Protein AF-A0A378I6Y6-F1 (afdb_monomer_lite)

pLDDT: mean 86.84, std 7.95, range [58.47, 95.5]

InterPro domains:
  IPR010432 RDD [PF06271] (2-73)

Radius of gyration: 14.94 Å; chains: 1; bounding box: 33×22×36 Å

Structure (mmCIF, N/CA/C/O backbone):
data_AF-A0A378I6Y6-F1
#
_entry.id   AF-A0A378I6Y6-F1
#
loop_
_atom_site.group_PDB
_atom_site.id
_atom_site.type_symbol
_atom_site.label_atom_id
_atom_site.label_alt_id
_atom_site.label_comp_id
_atom_site.label_asym_id
_atom_site.label_entity_id
_atom_site.label_seq_id
_atom_site.pdbx_PDB_ins_code
_atom_site.Cartn_x
_atom_site.Cartn_y
_atom_site.Cartn_z
_atom_site.occupancy
_atom_site.B_iso_or_equiv
_atom_site.auth_seq_id
_atom_site.auth_comp_id
_atom_site.auth_asym_id
_atom_site.auth_atom_id
_atom_site.pdbx_PDB_model_num
ATOM 1 N N . MET A 1 1 ? -9.260 9.941 21.567 1.00 69.44 1 MET A N 1
ATOM 2 C CA . MET A 1 1 ? -9.846 9.214 20.414 1.00 69.44 1 MET A CA 1
ATOM 3 C C . MET A 1 1 ? -8.976 9.292 19.161 1.00 69.44 1 MET A C 1
ATOM 5 O O . MET A 1 1 ? -8.630 8.244 18.640 1.00 69.44 1 MET A O 1
ATOM 9 N N . TRP A 1 2 ? -8.544 10.481 18.728 1.00 77.88 2 TRP A N 1
ATOM 10 C CA . TRP A 1 2 ? -7.831 10.684 17.455 1.00 77.88 2 TRP A CA 1
ATOM 11 C C . TRP A 1 2 ? -6.494 9.931 17.336 1.00 77.88 2 TRP A C 1
ATOM 13 O O . TRP A 1 2 ? -6.191 9.387 16.281 1.00 77.88 2 TRP A O 1
ATOM 23 N N . ILE A 1 3 ? -5.740 9.806 18.435 1.00 82.69 3 ILE A N 1
ATOM 24 C CA . ILE A 1 3 ? -4.447 9.094 18.468 1.00 82.69 3 ILE A CA 1
ATOM 25 C C . ILE A 1 3 ? -4.593 7.625 18.038 1.00 82.69 3 ILE A C 1
ATOM 27 O O . ILE A 1 3 ? -3.758 7.118 17.299 1.00 82.69 3 ILE A O 1
ATOM 31 N N . ARG A 1 4 ? -5.673 6.945 18.451 1.00 82.00 4 ARG A N 1
ATOM 32 C CA . ARG A 1 4 ? -5.916 5.541 18.081 1.00 82.00 4 ARG A CA 1
ATOM 33 C C . ARG A 1 4 ? -6.242 5.416 16.592 1.00 82.00 4 ARG A C 1
ATOM 35 O O . ARG A 1 4 ? -5.752 4.492 15.958 1.00 82.00 4 ARG A O 1
ATOM 42 N N . CYS A 1 5 ? -7.004 6.355 16.027 1.00 81.25 5 CYS A N 1
ATOM 43 C CA . CYS A 1 5 ? -7.302 6.372 14.592 1.00 81.25 5 CYS A CA 1
ATOM 44 C C . CYS A 1 5 ? -6.042 6.612 13.752 1.00 81.25 5 CYS A C 1
ATOM 46 O O . CYS A 1 5 ? -5.827 5.912 12.769 1.00 81.25 5 CYS A O 1
ATOM 48 N N . ILE A 1 6 ? -5.180 7.547 14.171 1.00 85.75 6 ILE A N 1
ATOM 49 C CA . ILE A 1 6 ? -3.894 7.800 13.505 1.00 85.75 6 ILE A CA 1
ATOM 50 C C . ILE A 1 6 ? -2.992 6.565 13.603 1.00 85.75 6 ILE A C 1
ATOM 52 O O . ILE A 1 6 ? -2.394 6.169 12.608 1.00 85.75 6 ILE A O 1
ATOM 56 N N . ALA A 1 7 ? -2.928 5.920 14.771 1.00 86.25 7 ALA A N 1
ATOM 57 C CA . ALA A 1 7 ? -2.145 4.701 14.955 1.00 86.25 7 ALA A CA 1
ATOM 58 C C . ALA A 1 7 ? -2.666 3.533 14.100 1.00 86.25 7 ALA A C 1
ATOM 60 O O . ALA A 1 7 ? -1.863 2.787 13.547 1.00 86.25 7 ALA A O 1
ATOM 61 N N . ALA A 1 8 ? -3.986 3.389 13.952 1.00 86.50 8 ALA A N 1
ATOM 62 C CA . ALA A 1 8 ? -4.589 2.389 13.074 1.00 86.50 8 ALA A CA 1
ATOM 63 C C . ALA A 1 8 ? -4.279 2.660 11.596 1.00 86.50 8 ALA A C 1
ATOM 65 O O . ALA A 1 8 ? -3.848 1.745 10.899 1.00 86.50 8 ALA A O 1
ATOM 66 N N . LEU A 1 9 ? -4.406 3.914 11.147 1.00 86.31 9 LEU A N 1
ATOM 67 C CA . LEU A 1 9 ? -4.061 4.309 9.780 1.00 86.31 9 LEU A CA 1
ATOM 68 C C . LEU A 1 9 ? -2.571 4.086 9.491 1.00 86.31 9 LEU A C 1
ATOM 70 O O . LEU A 1 9 ? -2.220 3.549 8.447 1.00 86.31 9 LEU A O 1
ATOM 74 N N . LEU A 1 10 ? -1.692 4.449 10.430 1.00 90.25 10 LEU A N 1
ATOM 75 C CA . LEU A 1 10 ? -0.255 4.206 10.312 1.00 90.25 10 LEU A CA 1
ATOM 76 C C . LEU A 1 10 ? 0.044 2.705 10.199 1.00 90.25 10 LEU A C 1
ATOM 78 O O . LEU A 1 10 ? 0.903 2.308 9.414 1.00 90.25 10 LEU A O 1
ATOM 82 N N . TYR A 1 11 ? -0.683 1.876 10.950 1.00 90.06 11 TYR A N 1
ATOM 83 C CA . TYR A 1 11 ? -0.556 0.424 10.884 1.00 90.06 11 TYR A CA 1
ATOM 84 C C . TYR A 1 11 ? -0.962 -0.117 9.509 1.00 90.06 11 TYR A C 1
ATOM 86 O O . TYR A 1 11 ? -0.221 -0.896 8.914 1.00 90.06 11 TYR A O 1
ATOM 94 N N . ASP A 1 12 ? -2.093 0.340 8.967 1.00 89.50 12 ASP A N 1
ATOM 95 C CA . ASP A 1 12 ? -2.528 -0.036 7.618 1.00 89.50 12 ASP A CA 1
ATOM 96 C C . ASP A 1 12 ? -1.533 0.450 6.548 1.00 89.50 12 ASP A C 1
ATOM 98 O O . ASP A 1 12 ? -1.212 -0.300 5.627 1.00 89.50 12 ASP A O 1
ATOM 102 N N . CYS A 1 13 ? -0.960 1.651 6.697 1.00 91.19 13 CYS A N 1
ATOM 103 C CA . CYS A 1 13 ? 0.103 2.151 5.820 1.00 91.19 13 CYS A CA 1
ATOM 104 C C . CYS A 1 13 ? 1.365 1.279 5.866 1.00 91.19 13 CYS A C 1
ATOM 106 O O . CYS A 1 13 ? 1.959 1.030 4.821 1.00 91.19 13 CYS A O 1
ATOM 108 N N . LEU A 1 14 ? 1.773 0.791 7.043 1.00 92.38 14 LEU A N 1
ATOM 109 C CA . LEU A 1 14 ? 2.916 -0.122 7.177 1.00 92.38 14 LEU A CA 1
ATOM 110 C C . LEU A 1 14 ? 2.651 -1.463 6.485 1.00 92.38 14 LEU A C 1
ATOM 112 O O . LEU A 1 14 ? 3.521 -1.972 5.777 1.00 92.38 14 LEU A O 1
ATOM 116 N N . VAL A 1 15 ? 1.445 -2.015 6.646 1.00 91.50 15 VAL A N 1
ATOM 117 C CA . VAL A 1 15 ? 1.036 -3.260 5.979 1.00 91.50 15 VAL A CA 1
ATOM 118 C C . VAL A 1 15 ? 1.006 -3.077 4.461 1.00 91.50 15 VAL A C 1
ATOM 120 O O . VAL A 1 15 ? 1.574 -3.889 3.730 1.00 91.50 15 VAL A O 1
ATOM 123 N N . LEU A 1 16 ? 0.406 -1.988 3.977 1.00 93.44 16 LEU A N 1
ATOM 124 C CA . LEU A 1 16 ? 0.374 -1.656 2.553 1.00 93.44 16 LEU A CA 1
ATOM 125 C C . LEU A 1 16 ? 1.773 -1.412 1.988 1.00 93.44 16 LEU A C 1
ATOM 127 O O . LEU A 1 16 ? 2.057 -1.872 0.887 1.00 93.44 16 LEU A O 1
ATOM 131 N N . ALA A 1 17 ? 2.659 -0.747 2.733 1.00 94.38 17 ALA A N 1
ATOM 132 C CA . ALA A 1 17 ? 4.045 -0.555 2.326 1.00 94.38 17 ALA A CA 1
ATOM 133 C C . ALA A 1 17 ? 4.768 -1.901 2.190 1.00 94.38 17 ALA A C 1
ATOM 135 O O . ALA A 1 17 ? 5.393 -2.149 1.162 1.00 94.38 17 ALA A O 1
ATOM 136 N N . ALA A 1 18 ? 4.636 -2.799 3.171 1.00 94.69 18 ALA A N 1
ATOM 137 C CA . ALA A 1 18 ? 5.226 -4.136 3.104 1.00 94.69 18 ALA A CA 1
ATOM 138 C C . ALA A 1 18 ? 4.716 -4.929 1.888 1.00 94.69 18 ALA A C 1
ATOM 140 O O . ALA A 1 18 ? 5.508 -5.500 1.137 1.00 94.69 18 ALA A O 1
ATOM 141 N N . LEU A 1 19 ? 3.404 -4.906 1.641 1.00 94.19 19 LEU A N 1
ATOM 142 C CA . LEU A 1 19 ? 2.795 -5.536 0.469 1.00 94.19 19 LEU A CA 1
ATOM 143 C C . LEU A 1 19 ? 3.267 -4.902 -0.849 1.00 94.19 19 LEU A C 1
ATOM 145 O O . LEU A 1 19 ? 3.559 -5.621 -1.803 1.00 94.19 19 LEU A O 1
ATOM 149 N N . ALA A 1 20 ? 3.395 -3.575 -0.900 1.00 93.94 20 ALA A N 1
ATOM 150 C CA . ALA A 1 20 ? 3.907 -2.856 -2.061 1.00 93.94 20 ALA A CA 1
ATOM 151 C C . ALA A 1 20 ? 5.378 -3.198 -2.346 1.00 93.94 20 ALA A C 1
ATOM 153 O O . ALA A 1 20 ? 5.738 -3.388 -3.509 1.00 93.94 20 ALA A O 1
ATOM 154 N N . PHE A 1 21 ? 6.215 -3.337 -1.311 1.00 93.94 21 PHE A N 1
ATOM 155 C CA . PHE A 1 21 ? 7.598 -3.801 -1.453 1.00 93.94 21 PHE A CA 1
ATOM 156 C C . PHE A 1 21 ? 7.661 -5.222 -2.007 1.00 93.94 21 PHE A C 1
ATOM 158 O O . PHE A 1 21 ? 8.433 -5.469 -2.931 1.00 93.94 21 PHE A O 1
ATOM 165 N N . ILE A 1 22 ? 6.829 -6.138 -1.501 1.00 95.50 22 ILE A N 1
ATOM 166 C CA . ILE A 1 22 ? 6.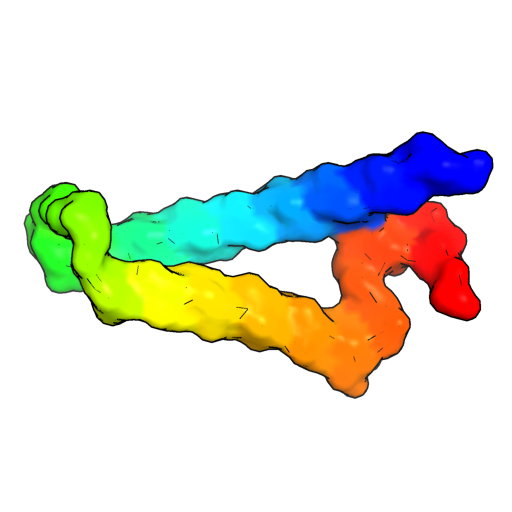754 -7.514 -2.011 1.00 95.50 22 ILE A CA 1
ATOM 167 C C . ILE A 1 22 ? 6.319 -7.514 -3.480 1.00 95.50 22 ILE A C 1
ATOM 169 O O . ILE A 1 22 ? 6.992 -8.115 -4.314 1.00 95.50 22 ILE A O 1
ATOM 173 N N . LEU A 1 23 ? 5.240 -6.804 -3.819 1.00 94.38 23 LEU A N 1
ATOM 174 C CA . LEU A 1 23 ? 4.729 -6.726 -5.189 1.00 94.38 23 LEU A CA 1
ATOM 175 C C . LEU A 1 23 ? 5.768 -6.134 -6.149 1.00 94.38 23 LEU A C 1
ATOM 177 O O . LEU A 1 23 ? 6.003 -6.683 -7.223 1.00 94.38 23 LEU A O 1
ATOM 181 N N . THR A 1 24 ? 6.418 -5.040 -5.753 1.00 92.62 24 THR A N 1
ATOM 182 C CA . THR A 1 24 ? 7.458 -4.393 -6.563 1.00 92.62 24 THR A CA 1
ATOM 183 C C . THR A 1 24 ? 8.693 -5.282 -6.682 1.00 92.62 24 THR A C 1
ATOM 185 O O . THR A 1 24 ? 9.260 -5.387 -7.764 1.00 92.62 24 THR A O 1
ATOM 188 N N . GLY A 1 25 ? 9.084 -5.976 -5.610 1.00 92.69 25 GLY A N 1
ATOM 189 C CA . GLY A 1 25 ? 10.177 -6.946 -5.620 1.00 92.69 25 GLY A CA 1
ATOM 190 C C . GLY A 1 25 ? 9.909 -8.109 -6.575 1.00 92.69 25 GLY A C 1
ATOM 191 O O . GLY A 1 25 ?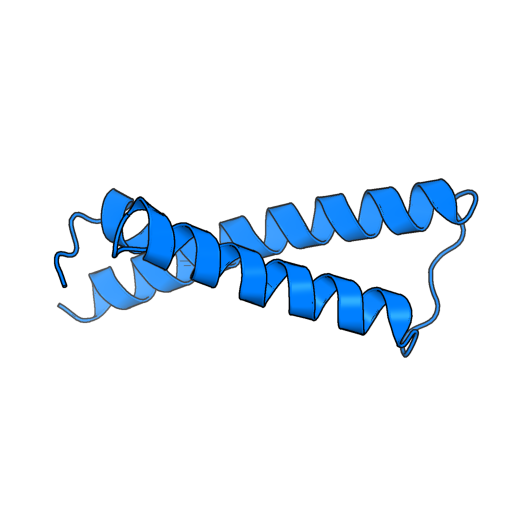 10.780 -8.455 -7.369 1.00 92.69 25 GLY A O 1
ATOM 192 N N . ILE A 1 26 ? 8.685 -8.650 -6.575 1.00 93.25 26 ILE A N 1
ATOM 193 C CA . ILE A 1 26 ? 8.247 -9.666 -7.544 1.00 93.25 26 ILE A CA 1
ATOM 194 C C . ILE A 1 26 ? 8.290 -9.095 -8.964 1.00 93.25 26 ILE A C 1
ATOM 196 O O . ILE A 1 26 ? 8.825 -9.737 -9.862 1.00 93.25 26 ILE A O 1
ATOM 200 N N . ALA A 1 27 ? 7.777 -7.882 -9.175 1.00 91.69 27 ALA A N 1
ATOM 201 C CA . ALA A 1 27 ? 7.780 -7.249 -10.490 1.00 91.69 27 ALA A CA 1
ATOM 202 C C . ALA A 1 27 ? 9.207 -7.037 -11.027 1.00 91.69 27 ALA A C 1
ATOM 204 O O . ALA A 1 27 ? 9.468 -7.324 -12.192 1.00 91.69 27 ALA A O 1
ATOM 205 N N . VAL A 1 28 ? 10.146 -6.596 -10.184 1.00 92.81 28 VAL A N 1
ATOM 206 C CA . VAL A 1 28 ? 11.565 -6.437 -10.545 1.00 92.81 28 VAL A CA 1
ATOM 207 C C . VAL A 1 28 ? 12.227 -7.789 -10.802 1.00 92.81 28 VAL A C 1
ATOM 209 O O . VAL A 1 28 ? 12.969 -7.926 -11.771 1.00 92.81 28 VAL A O 1
ATOM 212 N N . PHE A 1 29 ? 11.937 -8.803 -9.983 1.00 92.88 29 PHE A N 1
ATOM 213 C CA . PHE A 1 29 ? 12.445 -10.160 -10.188 1.00 92.88 29 PHE A CA 1
ATOM 214 C C . PHE A 1 29 ? 11.999 -10.731 -11.543 1.00 92.88 29 PHE A C 1
ATOM 216 O O . PHE A 1 29 ? 12.822 -11.255 -12.292 1.00 92.88 29 PHE A O 1
ATOM 223 N N . LEU A 1 30 ? 10.721 -10.556 -11.893 1.00 91.44 30 LEU A N 1
ATOM 224 C CA . LEU A 1 30 ? 10.175 -10.930 -13.202 1.00 91.44 30 LEU A CA 1
ATOM 225 C C . LEU A 1 30 ? 10.758 -10.086 -14.342 1.00 91.44 30 LEU A C 1
ATOM 227 O O . LEU A 1 30 ? 10.933 -10.591 -15.445 1.00 91.44 30 LEU A O 1
ATOM 231 N N . ASN A 1 31 ? 11.125 -8.833 -14.072 1.00 92.38 31 ASN A N 1
ATOM 232 C CA . ASN A 1 31 ? 11.822 -7.949 -15.006 1.00 92.38 31 ASN A CA 1
ATOM 233 C C . ASN A 1 31 ? 13.337 -8.242 -15.088 1.00 92.38 31 ASN A C 1
ATOM 235 O O . ASN A 1 31 ? 14.138 -7.344 -15.340 1.00 92.38 31 ASN A O 1
ATOM 239 N N . HIS A 1 32 ? 13.755 -9.485 -14.826 1.00 90.81 32 HIS A N 1
ATOM 240 C CA . HIS A 1 32 ? 15.156 -9.925 -14.836 1.00 90.81 32 HIS A CA 1
ATOM 241 C C . HIS A 1 32 ? 16.084 -9.117 -13.909 1.00 90.81 32 HIS A C 1
ATOM 243 O O . HIS A 1 32 ? 17.266 -8.932 -14.201 1.00 90.81 32 HIS A O 1
ATOM 249 N N . GLY A 1 33 ? 15.553 -8.602 -12.798 1.00 87.81 33 GLY A N 1
ATOM 250 C CA . GLY A 1 33 ? 16.297 -7.762 -11.858 1.00 87.81 33 GLY A CA 1
ATOM 251 C C . GLY A 1 33 ? 16.532 -6.327 -12.340 1.00 87.81 33 GLY A C 1
ATOM 252 O O . GLY A 1 33 ? 17.211 -5.566 -11.655 1.00 87.81 33 GLY A O 1
ATOM 253 N N . GLN A 1 34 ? 15.979 -5.934 -13.492 1.00 88.19 34 GLN A N 1
ATOM 254 C CA . GLN A 1 34 ? 16.073 -4.564 -13.988 1.00 88.19 34 GLN A CA 1
ATOM 255 C C . GLN A 1 34 ? 15.086 -3.658 -13.254 1.00 88.19 34 GLN A C 1
ATOM 257 O O . GLN A 1 34 ? 13.916 -4.004 -13.049 1.00 88.19 34 GLN A O 1
ATOM 262 N N . ALA A 1 35 ? 15.550 -2.461 -12.898 1.00 87.00 35 ALA A N 1
ATOM 263 C CA . ALA A 1 35 ? 14.697 -1.443 -12.305 1.00 87.00 35 ALA A CA 1
ATOM 264 C C . ALA A 1 35 ? 13.562 -1.068 -13.273 1.00 87.00 35 ALA A C 1
ATOM 266 O O . ALA A 1 35 ? 13.780 -0.842 -14.463 1.00 87.00 35 ALA A O 1
ATOM 267 N N . ILE A 1 36 ? 12.336 -1.005 -12.755 1.00 88.38 36 ILE A N 1
ATOM 268 C CA . ILE A 1 36 ? 11.170 -0.596 -13.539 1.00 88.38 36 ILE A CA 1
ATOM 269 C C . ILE A 1 36 ? 11.170 0.932 -13.632 1.00 88.38 36 ILE A C 1
ATOM 271 O O . ILE A 1 36 ? 11.273 1.614 -12.613 1.00 88.38 36 ILE A O 1
ATOM 275 N N . SER A 1 37 ? 11.042 1.467 -14.850 1.00 86.94 37 SER A N 1
ATOM 276 C CA . SER A 1 37 ? 11.044 2.915 -15.073 1.00 86.94 37 SER A CA 1
ATOM 277 C C . SER A 1 37 ? 9.901 3.612 -14.313 1.00 86.94 37 SER A C 1
ATOM 279 O O . SER A 1 37 ? 8.764 3.111 -14.325 1.00 86.94 37 SER A O 1
ATOM 281 N N . PRO A 1 38 ? 10.155 4.779 -13.688 1.00 79.94 38 PRO A N 1
ATOM 282 C CA . PRO A 1 38 ? 9.102 5.622 -13.139 1.00 79.94 38 PRO A CA 1
ATOM 283 C C . PRO A 1 38 ? 8.073 5.958 -14.228 1.00 79.94 38 PRO A C 1
ATOM 285 O O . PRO A 1 38 ? 8.434 6.389 -15.319 1.00 79.94 38 PRO A O 1
ATOM 288 N N . GLY A 1 39 ? 6.787 5.749 -13.942 1.00 84.31 39 GLY A N 1
ATOM 289 C CA . GLY A 1 39 ? 5.701 5.983 -14.905 1.00 84.31 39 GLY A CA 1
ATOM 290 C C . GLY A 1 39 ? 5.212 4.738 -15.649 1.00 84.31 39 GLY A C 1
ATOM 291 O O . GLY A 1 39 ? 4.347 4.852 -16.512 1.00 84.31 39 GLY A O 1
ATOM 292 N N . ASN A 1 40 ? 5.697 3.540 -15.306 1.00 88.94 40 ASN A N 1
ATOM 293 C CA . ASN A 1 40 ? 5.107 2.310 -15.826 1.00 88.94 40 ASN A CA 1
ATOM 294 C C . ASN A 1 40 ? 3.658 2.136 -15.321 1.00 88.94 40 ASN A C 1
ATOM 296 O O . ASN A 1 40 ? 3.424 1.812 -14.152 1.00 88.94 40 ASN A O 1
ATOM 300 N N . HIS A 1 41 ? 2.694 2.302 -16.229 1.00 90.88 41 HIS A N 1
ATOM 301 C CA . HIS A 1 41 ? 1.265 2.181 -15.942 1.00 90.88 41 HIS A CA 1
ATOM 302 C C . HIS A 1 41 ? 0.866 0.807 -15.389 1.00 90.88 41 HIS A C 1
ATOM 304 O O . HIS A 1 41 ? -0.046 0.736 -14.570 1.00 90.88 41 HIS A O 1
ATOM 310 N N . TYR A 1 42 ? 1.559 -0.275 -15.764 1.00 89.94 42 TYR A N 1
ATOM 311 C CA . TYR A 1 42 ? 1.257 -1.619 -15.261 1.00 89.94 42 TYR A CA 1
ATOM 312 C C . TYR A 1 42 ? 1.588 -1.756 -13.776 1.00 89.94 42 TYR A C 1
ATOM 314 O O . TYR A 1 42 ? 0.771 -2.258 -13.007 1.00 89.94 42 TYR A O 1
ATOM 322 N N . LEU A 1 43 ? 2.759 -1.266 -13.352 1.00 90.88 43 LEU A N 1
ATOM 323 C CA . LEU A 1 43 ? 3.151 -1.292 -11.942 1.00 90.88 43 LEU A CA 1
ATOM 324 C C . LEU A 1 43 ? 2.251 -0.367 -11.111 1.00 90.88 43 LEU A C 1
ATOM 326 O O . LEU A 1 43 ? 1.819 -0.745 -10.025 1.00 90.88 43 LEU A O 1
ATOM 330 N N . GLN A 1 44 ? 1.917 0.816 -11.638 1.00 92.12 44 GLN A N 1
ATOM 331 C CA . GLN A 1 44 ? 0.983 1.739 -10.986 1.00 92.12 44 GLN A CA 1
ATOM 332 C C . GLN A 1 44 ? -0.411 1.126 -10.822 1.00 92.12 44 GLN A C 1
ATOM 334 O O . GLN A 1 44 ? -0.977 1.187 -9.731 1.00 92.12 44 GLN A O 1
ATOM 339 N N . ALA A 1 45 ? -0.949 0.498 -11.871 1.00 93.62 45 ALA A N 1
ATOM 340 C CA . ALA A 1 45 ? -2.235 -0.189 -11.819 1.00 93.62 45 ALA A CA 1
ATOM 341 C C . ALA A 1 45 ? -2.205 -1.367 -10.835 1.00 93.62 45 ALA A C 1
ATOM 343 O O . ALA A 1 45 ? -3.148 -1.538 -10.066 1.00 93.62 45 ALA A O 1
ATOM 344 N N . ALA A 1 46 ? -1.112 -2.136 -10.801 1.00 93.25 46 ALA A N 1
ATOM 345 C CA . ALA A 1 46 ? -0.942 -3.240 -9.861 1.00 93.25 46 ALA A CA 1
ATOM 346 C C . ALA A 1 46 ? -0.902 -2.755 -8.401 1.00 93.25 46 ALA A C 1
ATOM 348 O O . ALA A 1 46 ? -1.559 -3.344 -7.546 1.00 93.25 46 ALA A O 1
ATOM 349 N N . LEU A 1 47 ? -0.196 -1.655 -8.114 1.00 93.44 47 LEU A N 1
ATOM 350 C CA . LEU A 1 47 ? -0.169 -1.034 -6.784 1.00 93.44 47 LEU A CA 1
ATOM 351 C C . LEU A 1 47 ? -1.547 -0.491 -6.375 1.00 93.44 47 LEU A C 1
ATOM 353 O O . LEU A 1 47 ? -1.981 -0.702 -5.244 1.00 93.44 47 LEU A O 1
ATOM 357 N N . LEU A 1 48 ? -2.263 0.162 -7.294 1.00 94.38 48 LEU A N 1
ATOM 358 C CA . LEU A 1 48 ? -3.637 0.622 -7.064 1.00 94.38 48 LEU A CA 1
ATOM 359 C C . LEU A 1 48 ? -4.572 -0.547 -6.752 1.00 94.38 48 LEU A C 1
ATOM 361 O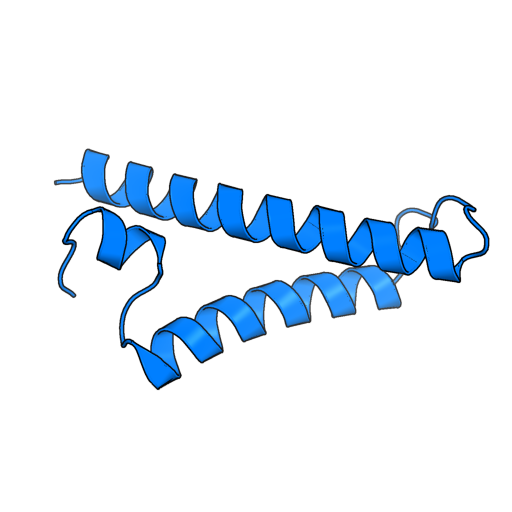 O . LEU A 1 48 ? -5.321 -0.502 -5.776 1.00 94.38 48 LEU A O 1
ATOM 365 N N . LEU A 1 49 ? -4.494 -1.616 -7.544 1.00 95.12 49 LEU A N 1
ATOM 366 C CA . LEU A 1 49 ? -5.288 -2.822 -7.348 1.00 95.12 49 LEU A CA 1
ATOM 367 C C . LEU A 1 49 ? -4.946 -3.510 -6.023 1.00 95.12 49 LEU A C 1
ATOM 369 O O . LEU A 1 49 ? -5.846 -3.988 -5.336 1.00 95.12 49 LEU A O 1
ATOM 373 N N . LEU A 1 50 ? -3.676 -3.507 -5.612 1.00 94.69 50 LEU A N 1
ATOM 374 C CA . LEU A 1 50 ? -3.238 -4.003 -4.308 1.00 94.69 50 LEU A CA 1
ATOM 375 C C . LEU A 1 50 ? -3.869 -3.211 -3.151 1.00 94.69 50 LEU A C 1
ATOM 377 O O . LEU A 1 50 ? -4.395 -3.809 -2.215 1.00 94.69 50 LEU A O 1
ATOM 381 N N . ILE A 1 51 ? -3.895 -1.879 -3.233 1.00 93.50 51 ILE A N 1
ATOM 382 C CA . ILE A 1 51 ? -4.535 -1.038 -2.210 1.00 93.50 51 ILE A CA 1
ATOM 383 C C . ILE A 1 51 ? -6.046 -1.300 -2.164 1.00 93.50 51 ILE A C 1
ATOM 385 O O . ILE A 1 51 ? -6.602 -1.552 -1.094 1.00 93.50 51 ILE A O 1
ATOM 389 N N . VAL A 1 52 ? -6.716 -1.275 -3.321 1.00 93.69 52 VAL A N 1
ATOM 390 C CA . VAL A 1 52 ? -8.168 -1.494 -3.406 1.00 93.69 52 VAL A CA 1
ATOM 391 C C . VAL A 1 52 ? -8.536 -2.885 -2.900 1.00 93.69 52 VAL A C 1
ATOM 393 O O . VAL A 1 52 ? -9.464 -3.014 -2.106 1.00 93.69 52 VAL A O 1
ATOM 396 N N . SER A 1 53 ? -7.796 -3.919 -3.303 1.00 92.88 53 SER A N 1
ATOM 397 C CA . SER A 1 53 ? -8.037 -5.292 -2.851 1.00 92.88 53 SER A CA 1
ATOM 398 C C . SER A 1 53 ? -7.810 -5.455 -1.349 1.00 92.88 53 SER A C 1
ATOM 400 O O . SER A 1 53 ? -8.641 -6.087 -0.701 1.00 92.88 53 SER A O 1
ATOM 402 N N . TYR A 1 54 ? -6.777 -4.833 -0.767 1.00 91.81 54 TYR A N 1
ATOM 403 C CA . TYR A 1 54 ? -6.547 -4.854 0.682 1.00 91.81 54 TYR A CA 1
ATOM 404 C C . TYR A 1 54 ? -7.755 -4.324 1.463 1.00 91.81 54 TYR A C 1
ATOM 406 O O . TYR A 1 54 ? -8.271 -5.004 2.359 1.00 91.81 54 TYR A O 1
ATOM 414 N N . TYR A 1 55 ? -8.244 -3.133 1.105 1.00 89.38 55 TYR A N 1
ATOM 415 C CA . TYR A 1 55 ? -9.404 -2.541 1.772 1.00 89.38 55 TYR A CA 1
ATOM 416 C C . TYR A 1 55 ? -10.692 -3.307 1.462 1.00 89.38 55 TYR A C 1
ATOM 418 O O . TYR A 1 55 ? -11.482 -3.554 2.370 1.00 89.38 55 TYR A O 1
ATOM 426 N N . PHE A 1 56 ? -10.892 -3.746 0.218 1.00 91.12 56 PHE A N 1
ATOM 427 C CA . PHE A 1 56 ? -12.070 -4.515 -0.181 1.00 91.12 56 PHE A CA 1
ATOM 428 C C . PHE A 1 56 ? -12.177 -5.837 0.585 1.00 91.12 56 PHE A C 1
ATOM 430 O O . PHE A 1 56 ? -13.233 -6.144 1.132 1.00 91.12 56 PHE A O 1
ATOM 437 N N . VAL A 1 57 ? -11.083 -6.598 0.683 1.00 89.00 57 VAL A N 1
ATOM 438 C CA . VAL A 1 57 ? -11.018 -7.847 1.457 1.00 89.00 57 VAL A CA 1
ATOM 439 C C . VAL A 1 57 ? -11.236 -7.560 2.943 1.00 89.00 57 VAL A C 1
ATOM 441 O O . VAL A 1 57 ? -12.061 -8.217 3.579 1.00 89.00 57 VAL A O 1
ATOM 444 N N . SER A 1 58 ? -10.570 -6.541 3.490 1.00 86.31 58 SER A N 1
ATOM 445 C CA . SER A 1 58 ? -10.737 -6.152 4.897 1.00 86.31 58 SER A CA 1
ATOM 446 C C . SER A 1 58 ? -12.196 -5.822 5.238 1.00 86.31 58 SER A C 1
ATOM 448 O O . SER A 1 58 ? -12.733 -6.301 6.240 1.00 86.31 58 SER A O 1
ATOM 450 N N . LEU A 1 59 ? -12.877 -5.074 4.366 1.00 83.31 59 LEU A N 1
ATOM 451 C CA . LEU A 1 59 ? -14.292 -4.737 4.521 1.00 83.31 59 LEU A CA 1
ATOM 452 C C . LEU A 1 59 ? -15.198 -5.958 4.322 1.00 83.31 59 LEU A C 1
ATOM 454 O O . LEU A 1 59 ? -16.102 -6.178 5.126 1.00 83.31 59 LEU A O 1
ATOM 458 N N . ARG A 1 60 ? -14.950 -6.779 3.294 1.00 86.31 60 ARG A N 1
ATOM 459 C CA . ARG A 1 60 ? -15.804 -7.921 2.935 1.00 86.31 60 ARG A CA 1
ATOM 460 C C . ARG A 1 60 ? -15.805 -9.026 3.989 1.00 86.31 60 ARG A C 1
ATOM 462 O O . ARG A 1 60 ? -16.856 -9.618 4.219 1.00 86.31 60 ARG A O 1
ATOM 469 N N . PHE A 1 61 ? -14.655 -9.324 4.592 1.00 80.06 61 PHE A N 1
ATOM 470 C CA . PHE A 1 61 ? -14.521 -10.441 5.535 1.00 80.06 61 PHE A CA 1
ATOM 471 C C . PHE A 1 61 ? -14.552 -10.015 7.005 1.00 80.06 61 PHE A C 1
ATOM 473 O O . PHE A 1 61 ? -14.907 -10.822 7.861 1.00 80.06 61 PHE A O 1
ATOM 480 N N . GLY A 1 62 ? -14.162 -8.777 7.321 1.00 69.12 62 GLY A N 1
ATOM 481 C CA . GLY A 1 62 ? -14.006 -8.327 8.705 1.00 69.12 62 GLY A CA 1
ATOM 482 C C . GLY A 1 62 ? -14.831 -7.106 9.095 1.00 69.12 62 GLY A C 1
ATOM 483 O O . GLY A 1 62 ? -14.943 -6.845 10.291 1.00 69.12 62 GLY A O 1
ATOM 484 N N . GLY A 1 63 ? -15.358 -6.342 8.129 1.00 77.31 63 GLY A N 1
ATOM 485 C CA . GLY A 1 63 ? -15.991 -5.038 8.368 1.00 77.31 63 GLY A CA 1
ATOM 486 C C . GLY A 1 63 ? -15.053 -3.973 8.961 1.00 77.31 63 GLY A C 1
ATOM 487 O O . GLY A 1 63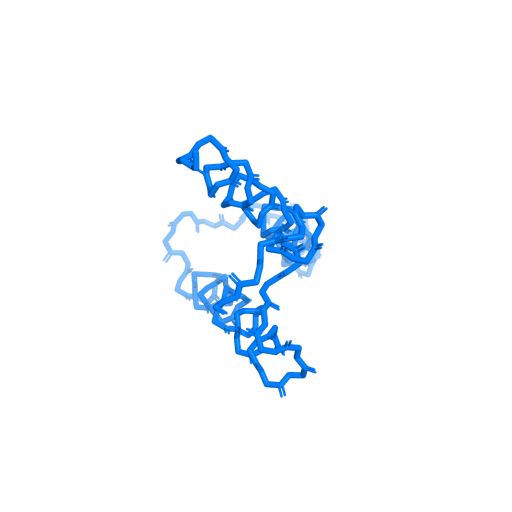 ? -15.498 -2.875 9.274 1.00 77.31 63 GLY A O 1
ATOM 488 N N . GLN A 1 64 ? -13.769 -4.294 9.142 1.00 79.75 64 GLN A N 1
ATOM 489 C CA . GLN A 1 64 ? -12.744 -3.474 9.788 1.00 79.75 64 GLN A CA 1
ATOM 490 C C . GLN A 1 64 ? -11.385 -3.800 9.164 1.00 79.75 64 GLN A C 1
ATOM 492 O O . GLN A 1 64 ? -11.118 -4.953 8.815 1.00 79.75 64 GLN A O 1
ATOM 497 N N . THR A 1 65 ? -10.511 -2.801 9.048 1.00 83.75 65 THR A N 1
ATOM 498 C CA . THR A 1 65 ? -9.124 -3.023 8.619 1.00 83.75 65 THR A CA 1
ATOM 499 C C . THR A 1 65 ? -8.308 -3.701 9.715 1.00 83.75 65 THR A C 1
ATOM 501 O O . THR A 1 65 ? -8.690 -3.719 10.892 1.00 83.75 65 THR A O 1
ATOM 504 N N . ILE A 1 66 ? -7.158 -4.267 9.340 1.00 80.00 66 ILE A N 1
ATOM 505 C CA . ILE A 1 66 ? -6.236 -4.892 10.297 1.00 80.00 66 ILE A CA 1
ATOM 506 C C . ILE A 1 66 ? -5.798 -3.865 11.350 1.00 80.00 66 ILE A C 1
ATOM 508 O O . ILE A 1 66 ? -5.795 -4.184 12.542 1.00 80.00 66 ILE A O 1
ATOM 512 N N . GLY A 1 67 ? -5.517 -2.621 10.943 1.00 79.62 67 GLY A N 1
ATOM 513 C CA . GLY A 1 67 ? -5.208 -1.524 11.858 1.00 79.62 67 GLY A CA 1
ATOM 514 C C . GLY A 1 67 ? -6.321 -1.267 12.877 1.00 79.62 67 GLY A C 1
ATOM 515 O O . GLY A 1 67 ? -6.055 -1.184 14.078 1.00 79.62 67 GLY A O 1
ATOM 516 N N 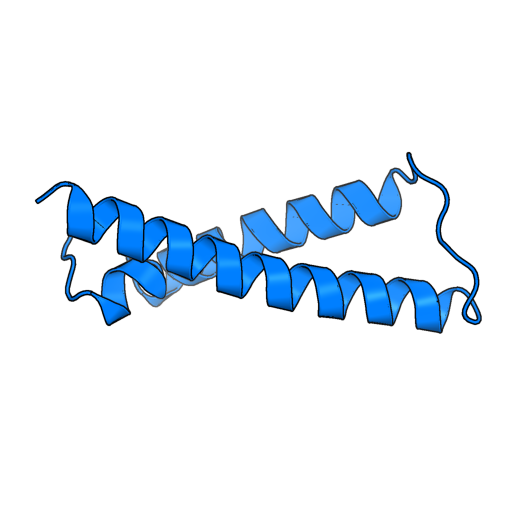. MET A 1 68 ? -7.580 -1.210 12.436 1.00 81.00 68 MET A N 1
ATOM 517 C CA . MET A 1 68 ? -8.725 -1.011 13.336 1.00 81.00 68 MET A CA 1
ATOM 518 C C . MET A 1 68 ? -8.886 -2.165 14.334 1.00 81.00 68 MET A C 1
ATOM 520 O O . MET A 1 68 ? -9.076 -1.925 15.533 1.00 81.00 68 MET A O 1
ATOM 524 N N . ARG A 1 69 ? -8.727 -3.410 13.864 1.00 79.06 69 ARG A N 1
ATOM 525 C CA . ARG A 1 69 ? -8.846 -4.612 14.699 1.00 79.06 69 ARG A CA 1
ATOM 526 C C . ARG A 1 69 ? -7.749 -4.671 15.771 1.00 79.06 69 ARG A C 1
ATOM 528 O O . ARG A 1 69 ? -8.055 -4.947 16.931 1.00 79.06 69 ARG A O 1
ATOM 535 N N . SER A 1 70 ? -6.504 -4.335 15.424 1.00 77.62 70 SER A N 1
ATOM 536 C CA . SER A 1 70 ? -5.369 -4.294 16.364 1.00 77.62 70 SER A CA 1
ATOM 537 C C . SER A 1 70 ? -5.564 -3.275 17.488 1.00 77.62 70 SER A C 1
ATOM 539 O O . SER A 1 70 ? -5.217 -3.539 18.639 1.00 77.62 70 SER A O 1
ATOM 541 N N . TRP A 1 71 ? -6.176 -2.127 17.186 1.00 77.56 71 TRP A N 1
ATOM 542 C CA . TRP A 1 71 ? -6.415 -1.070 18.171 1.00 77.56 71 TRP A CA 1
ATOM 543 C C . TRP A 1 71 ? -7.786 -1.145 18.843 1.00 77.56 71 TRP A C 1
ATOM 545 O O . TRP A 1 71 ? -8.136 -0.210 19.567 1.00 77.56 71 TRP A O 1
ATOM 555 N N . LYS A 1 72 ? -8.553 -2.231 18.654 1.00 73.38 72 LYS A N 1
ATOM 556 C CA . LYS A 1 72 ? -9.935 -2.396 19.154 1.00 73.38 72 LYS A CA 1
ATOM 557 C C . LYS A 1 72 ? -10.810 -1.173 18.845 1.00 73.38 72 LYS A C 1
ATOM 559 O O . LYS A 1 72 ? -11.548 -0.694 19.710 1.00 73.38 72 LYS A O 1
ATOM 564 N N . LEU A 1 73 ? -10.645 -0.611 17.651 1.00 70.56 73 LEU A N 1
ATOM 565 C CA . LEU A 1 73 ? -11.503 0.451 17.144 1.00 70.56 73 LEU A CA 1
ATOM 566 C C . LEU A 1 73 ? -12.693 -0.221 16.471 1.00 70.56 73 LEU A C 1
ATOM 568 O O . LEU A 1 73 ? -12.584 -0.719 15.356 1.00 70.56 73 LEU A O 1
ATOM 572 N N . GLY A 1 74 ? -13.805 -0.287 17.200 1.00 60.47 74 GLY A N 1
ATOM 573 C CA . GLY A 1 74 ? -15.092 -0.629 16.613 1.00 60.47 74 GLY A CA 1
ATOM 574 C C . GLY A 1 74 ? -15.567 0.518 15.731 1.00 60.47 74 GLY A C 1
ATOM 575 O O . GLY A 1 74 ? -15.356 1.683 16.079 1.00 60.47 74 GLY A O 1
ATOM 576 N N . LEU A 1 75 ? -16.147 0.156 14.590 1.00 58.47 75 LEU A N 1
ATOM 577 C CA . LEU A 1 75 ? -16.904 1.068 13.740 1.00 58.47 75 LEU A CA 1
ATOM 578 C C . LEU A 1 75 ? -18.191 1.495 14.455 1.00 58.47 75 LEU A C 1
ATOM 580 O O . LEU A 1 75 ? -18.768 0.629 15.156 1.00 58.47 75 LEU A O 1
#

Sequence (75 aa):
MWIRCIAALLYDCLVLAALAFILTGIAVFLNHGQA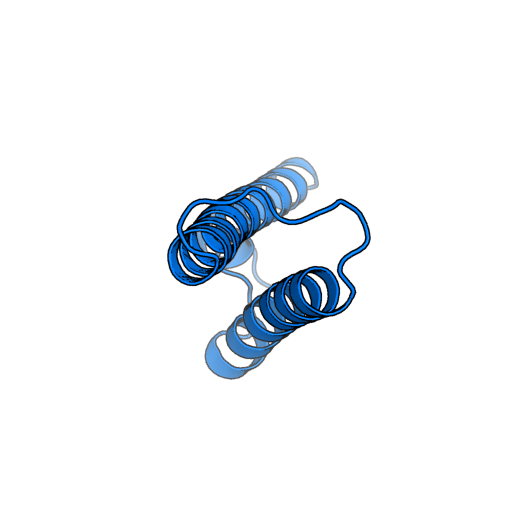ISPGNHYLQAALLLLIVSYYFVSLRFGGQTIGMRSWKLGL

Foldseek 3Di:
DVVLVVQLVVVVVVVLVVVLCVLLVVVCVVVVVDHDDPPPPVSVVVSVCSSVVQVVVCCVPPVHHPSCVVSVNDD

Organism: NCBI:txid28083

Secondary structure (DSSP, 8-state):
-HHHHHHHHHHHHHHHHHHHHHHHHHHHHHTTTPPPPTT-HHHHHHHHHHHHHHHHHHHHHHSS-HHHHHTT---